Protein AF-A0A1C5PHB4-F1 (afdb_monomer_lite)

Sequence (62 aa):
MSYKNNEGYPAPTEGEAIRRASRMPTHVYNDYCLLNNIAGRLGLEVAVIREKKTGKEWPQRR

pLDDT: mean 79.56, std 13.55, range [49.03, 96.62]

Secondary structure (DSSP, 8-state):
---B-TTSSB-HHHHHHHHHHHSPPHHHHHHHHHHHHHHHHTT----EEE-TTT--EEE---

Structure (mmCIF, N/CA/C/O backbone):
data_AF-A0A1C5PHB4-F1
#
_entry.id   AF-A0A1C5PHB4-F1
#
loop_
_atom_site.group_PDB
_atom_site.id
_atom_site.type_symbol
_atom_site.label_atom_id
_atom_site.label_alt_id
_atom_site.label_comp_id
_atom_site.label_asym_id
_atom_site.label_entity_id
_atom_site.label_seq_id
_atom_site.pdbx_PDB_ins_code
_atom_site.Cartn_x
_atom_site.Cartn_y
_atom_site.Cartn_z
_atom_site.occupancy
_atom_site.B_iso_or_equiv
_atom_site.auth_seq_id
_atom_site.auth_comp_id
_atom_site.auth_asym_id
_atom_site.auth_atom_id
_atom_site.pdbx_PDB_model_num
ATOM 1 N N . MET A 1 1 ? 6.101 -15.633 -17.594 1.00 50.25 1 MET A N 1
ATOM 2 C CA . MET A 1 1 ? 6.929 -14.796 -18.489 1.00 50.25 1 MET A CA 1
ATOM 3 C C . MET A 1 1 ? 8.386 -14.986 -18.106 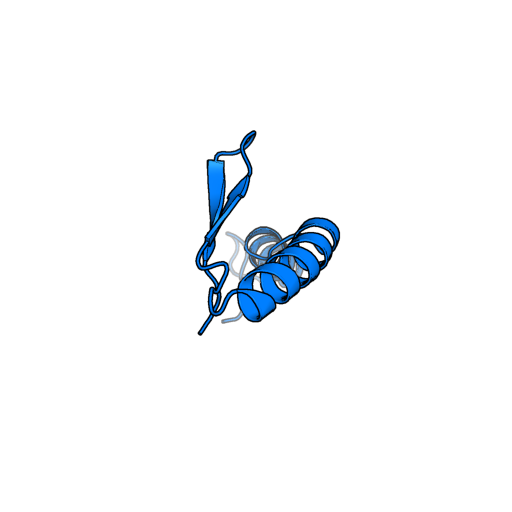1.00 50.25 1 MET A C 1
ATOM 5 O O . MET A 1 1 ? 8.735 -14.679 -16.974 1.00 50.25 1 MET A O 1
ATOM 9 N N . SER A 1 2 ? 9.192 -15.566 -18.998 1.00 56.25 2 SER A N 1
ATOM 10 C CA . SER A 1 2 ? 10.647 -15.641 -18.823 1.00 56.25 2 SER A CA 1
ATOM 11 C C . SER A 1 2 ? 11.226 -14.306 -19.287 1.00 56.25 2 SER A C 1
ATOM 13 O O . SER A 1 2 ? 11.051 -13.955 -20.453 1.00 56.25 2 SER A O 1
ATOM 15 N N . TYR A 1 3 ? 11.804 -13.525 -18.370 1.00 62.59 3 TYR A N 1
ATOM 16 C CA . TYR A 1 3 ? 12.490 -12.284 -18.733 1.00 62.59 3 TYR A CA 1
ATOM 17 C C . TYR A 1 3 ? 13.731 -12.635 -19.547 1.00 62.59 3 TYR A C 1
ATOM 19 O O . TYR A 1 3 ? 14.476 -13.539 -19.167 1.00 62.59 3 TYR A O 1
ATOM 27 N N . LYS A 1 4 ? 13.924 -11.949 -20.671 1.00 67.88 4 LYS A N 1
ATOM 28 C CA . LYS A 1 4 ? 15.096 -12.091 -21.532 1.00 67.88 4 LYS A CA 1
ATOM 29 C C . LYS A 1 4 ? 15.810 -10.748 -21.629 1.00 67.88 4 LYS A C 1
ATOM 31 O O . LYS A 1 4 ? 15.129 -9.726 -21.667 1.00 67.88 4 LYS A O 1
ATOM 36 N N . ASN A 1 5 ? 17.139 -10.764 -21.656 1.00 67.25 5 ASN A N 1
ATOM 37 C CA . ASN A 1 5 ? 17.929 -9.564 -21.929 1.00 67.25 5 ASN A CA 1
ATOM 38 C C . ASN A 1 5 ? 17.763 -9.143 -23.406 1.00 67.25 5 ASN A C 1
ATOM 40 O O . ASN A 1 5 ? 17.162 -9.864 -24.208 1.00 67.25 5 ASN A O 1
ATOM 44 N N . ASN A 1 6 ? 18.330 -7.993 -23.788 1.00 68.06 6 ASN A N 1
ATOM 45 C CA . ASN A 1 6 ? 18.281 -7.472 -25.166 1.00 68.06 6 ASN A CA 1
ATOM 46 C C . ASN A 1 6 ? 18.919 -8.404 -26.220 1.00 68.06 6 ASN A C 1
ATOM 48 O O . ASN A 1 6 ? 18.718 -8.208 -27.414 1.00 68.06 6 ASN A O 1
ATOM 52 N N . GLU A 1 7 ? 19.658 -9.425 -25.787 1.00 73.31 7 GLU A N 1
ATOM 53 C CA . GLU A 1 7 ? 20.308 -10.437 -26.628 1.00 73.31 7 GLU A CA 1
ATOM 54 C C . GLU A 1 7 ? 19.460 -11.718 -26.770 1.00 73.31 7 GLU A C 1
ATOM 56 O O . GLU A 1 7 ? 19.830 -12.640 -27.493 1.00 73.31 7 GLU A O 1
ATOM 61 N N . GLY A 1 8 ? 18.307 -11.795 -26.093 1.00 71.75 8 GLY A N 1
ATOM 62 C CA . GLY A 1 8 ? 17.369 -12.918 -26.178 1.00 71.75 8 GLY A CA 1
ATOM 63 C C . GLY A 1 8 ? 17.650 -14.087 -25.225 1.00 71.75 8 GLY A C 1
ATOM 64 O O . GLY A 1 8 ? 16.897 -15.074 -25.244 1.00 71.75 8 GLY A O 1
ATOM 65 N N . TYR A 1 9 ? 18.663 -13.977 -24.361 1.00 72.56 9 TYR A N 1
ATOM 66 C CA . TYR A 1 9 ? 18.974 -14.965 -23.330 1.00 72.56 9 TYR A CA 1
ATOM 67 C C . TYR A 1 9 ? 18.084 -14.786 -22.101 1.00 72.56 9 TYR A C 1
ATOM 69 O O . TYR A 1 9 ? 17.756 -13.654 -21.748 1.00 72.56 9 TYR A O 1
ATOM 77 N N . PRO A 1 10 ? 17.695 -15.877 -21.415 1.00 68.69 10 PRO A N 1
ATOM 78 C CA . PRO A 1 10 ? 16.996 -15.784 -20.141 1.00 68.69 10 PRO A CA 1
ATOM 79 C C . PRO A 1 10 ? 17.799 -14.923 -19.159 1.00 68.69 10 PRO A C 1
ATOM 81 O O . PRO A 1 10 ? 18.917 -15.271 -18.791 1.00 68.69 10 PRO A O 1
ATOM 84 N N . ALA A 1 11 ? 17.203 -13.819 -18.718 1.00 64.06 11 ALA A N 1
ATOM 85 C CA . ALA A 1 11 ? 17.752 -12.885 -17.744 1.00 64.06 11 ALA A CA 1
ATOM 86 C C . ALA A 1 11 ? 16.900 -12.923 -16.463 1.00 64.06 11 ALA A C 1
ATOM 88 O O . ALA A 1 11 ? 16.162 -11.980 -16.153 1.00 64.06 11 ALA A O 1
ATOM 89 N N . PRO A 1 12 ? 16.948 -14.037 -15.706 1.00 68.19 12 PRO A N 1
ATOM 90 C CA . PRO A 1 12 ? 16.142 -14.209 -14.500 1.00 68.19 12 PRO A CA 1
ATOM 91 C C . PRO A 1 12 ? 16.446 -13.139 -13.443 1.00 68.19 12 PRO A C 1
ATOM 93 O O . PRO A 1 12 ? 15.538 -12.719 -12.731 1.00 68.19 12 PRO A O 1
ATOM 96 N N . THR A 1 13 ? 17.683 -12.640 -13.392 1.00 67.38 13 THR A N 1
ATOM 97 C CA . THR A 1 13 ? 18.124 -11.586 -12.467 1.00 67.38 13 THR A CA 1
ATOM 98 C C . THR A 1 13 ? 17.449 -10.242 -12.745 1.00 67.38 13 THR A C 1
ATOM 100 O O . THR A 1 13 ? 16.994 -9.573 -11.819 1.00 67.38 13 THR A O 1
ATOM 103 N N . GLU A 1 14 ? 17.324 -9.859 -14.016 1.00 59.78 14 GLU A N 1
ATOM 104 C CA . GLU A 1 14 ? 16.661 -8.611 -14.416 1.00 59.78 14 GLU A CA 1
ATOM 105 C C . GLU A 1 14 ? 15.151 -8.694 -14.168 1.00 59.78 14 GLU A C 1
ATOM 107 O O . GLU A 1 14 ? 14.545 -7.769 -13.622 1.00 59.78 14 GLU A O 1
ATOM 112 N N . GLY A 1 15 ? 14.547 -9.847 -14.469 1.00 60.59 15 GLY A N 1
ATOM 113 C CA . GLY A 1 15 ? 13.140 -10.103 -14.167 1.00 60.59 15 GLY A CA 1
ATOM 114 C C . GLY A 1 15 ? 12.824 -10.083 -12.671 1.00 60.59 15 GLY A C 1
ATOM 115 O O . GLY A 1 15 ? 11.814 -9.514 -12.254 1.00 60.59 15 GLY A O 1
ATOM 116 N N . GLU A 1 16 ? 13.690 -10.666 -11.842 1.00 65.50 16 GLU A N 1
ATOM 117 C CA . GLU A 1 16 ? 13.621 -10.577 -10.379 1.00 65.50 16 GLU A CA 1
ATOM 118 C C . GLU A 1 16 ? 13.721 -9.125 -9.899 1.00 65.50 16 GLU A C 1
ATOM 120 O O . GLU A 1 16 ? 12.910 -8.699 -9.074 1.00 65.50 16 GLU A O 1
ATOM 125 N N . ALA A 1 17 ? 14.669 -8.349 -10.431 1.00 60.47 17 ALA A N 1
ATOM 126 C CA . ALA A 1 17 ? 14.880 -6.958 -10.043 1.00 60.47 17 ALA A CA 1
ATOM 127 C C . ALA A 1 17 ? 13.659 -6.083 -10.356 1.00 60.47 17 ALA A C 1
ATOM 129 O O . ALA A 1 17 ? 13.202 -5.344 -9.486 1.00 60.47 17 ALA A O 1
ATOM 130 N N . ILE A 1 18 ? 13.066 -6.228 -11.544 1.00 60.78 18 ILE A N 1
ATOM 131 C CA . ILE A 1 18 ? 11.848 -5.500 -11.930 1.00 60.78 18 ILE A CA 1
ATOM 132 C C . ILE A 1 18 ? 10.673 -5.908 -11.030 1.00 60.78 18 ILE A C 1
ATOM 134 O O . ILE A 1 18 ? 9.962 -5.053 -10.498 1.00 60.78 18 ILE A O 1
ATOM 138 N N . ARG A 1 19 ? 10.500 -7.212 -10.768 1.00 63.28 19 ARG A N 1
ATOM 139 C CA . ARG A 1 19 ? 9.438 -7.710 -9.874 1.00 63.28 19 ARG A CA 1
ATOM 140 C C . ARG A 1 19 ? 9.603 -7.215 -8.438 1.00 63.28 19 ARG A C 1
ATOM 142 O O . ARG A 1 19 ? 8.600 -6.915 -7.791 1.00 63.28 19 ARG A O 1
ATOM 149 N N . ARG A 1 20 ? 10.836 -7.130 -7.933 1.00 61.97 20 ARG A N 1
ATOM 150 C CA . ARG A 1 20 ? 11.148 -6.569 -6.608 1.00 61.97 20 ARG A CA 1
ATOM 151 C C . ARG A 1 20 ? 10.940 -5.059 -6.582 1.00 61.97 20 ARG A C 1
ATOM 153 O O . ARG A 1 20 ? 10.359 -4.562 -5.626 1.00 61.97 20 ARG A O 1
ATOM 160 N N . ALA A 1 21 ? 11.326 -4.350 -7.641 1.00 64.56 21 ALA A N 1
ATOM 161 C CA . ALA A 1 21 ? 11.124 -2.914 -7.760 1.00 64.56 21 ALA A CA 1
ATOM 162 C C . ALA A 1 21 ? 9.636 -2.545 -7.766 1.00 64.56 21 ALA A C 1
ATOM 164 O O . ALA A 1 21 ? 9.270 -1.543 -7.168 1.00 64.56 21 ALA A O 1
ATOM 165 N N . SER A 1 22 ? 8.750 -3.339 -8.370 1.00 69.00 22 SER A N 1
ATOM 166 C CA . SER A 1 22 ? 7.303 -3.071 -8.318 1.00 69.00 22 SER A CA 1
ATOM 167 C C . SER A 1 22 ? 6.651 -3.405 -6.969 1.00 69.00 22 SER A C 1
ATOM 169 O O . SER A 1 22 ? 5.536 -2.956 -6.710 1.00 69.00 22 SER A O 1
ATOM 171 N N . ARG A 1 23 ? 7.301 -4.193 -6.103 1.00 79.25 23 ARG A N 1
ATOM 172 C CA . ARG A 1 23 ? 6.763 -4.537 -4.779 1.00 79.25 23 ARG A CA 1
ATOM 173 C C . ARG A 1 23 ? 6.973 -3.397 -3.786 1.00 79.25 23 ARG A C 1
ATOM 175 O O . ARG A 1 23 ? 7.903 -2.601 -3.902 1.00 79.25 23 ARG A O 1
ATOM 182 N N . MET A 1 24 ? 6.083 -3.331 -2.801 1.00 85.12 24 MET A N 1
ATOM 183 C CA . MET A 1 24 ? 6.279 -2.475 -1.639 1.00 85.12 24 MET A CA 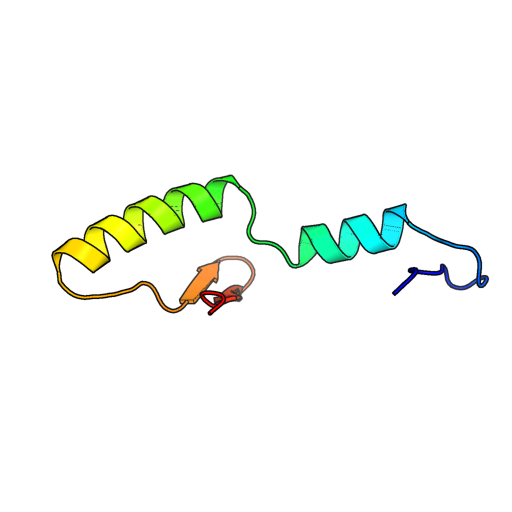1
ATOM 184 C C . MET A 1 24 ? 7.489 -2.998 -0.845 1.00 85.12 24 MET A C 1
ATOM 186 O O . MET A 1 24 ? 7.556 -4.206 -0.593 1.00 85.12 24 MET A O 1
ATOM 190 N N . PRO A 1 25 ? 8.458 -2.141 -0.474 1.00 86.50 25 PRO A N 1
ATOM 191 C CA . PRO A 1 25 ? 9.549 -2.541 0.407 1.00 86.50 25 PRO A CA 1
ATOM 192 C C . PRO A 1 25 ? 9.016 -3.065 1.745 1.00 86.50 25 PRO A C 1
ATOM 194 O O . PRO A 1 25 ? 8.028 -2.549 2.262 1.00 86.50 25 PRO A O 1
ATOM 197 N N . THR A 1 26 ? 9.691 -4.051 2.340 1.00 88.31 26 THR A N 1
ATOM 198 C CA . THR A 1 26 ? 9.213 -4.740 3.553 1.00 88.31 26 THR A CA 1
ATOM 199 C C . THR A 1 26 ? 8.914 -3.795 4.717 1.00 88.31 26 THR A C 1
ATOM 201 O O . THR A 1 26 ? 7.907 -3.967 5.392 1.00 88.31 26 THR A O 1
ATOM 204 N N . HIS A 1 27 ? 9.751 -2.777 4.944 1.00 86.81 27 HIS A N 1
ATOM 205 C CA . HIS A 1 27 ? 9.521 -1.813 6.025 1.00 86.81 27 HIS A CA 1
ATOM 206 C C . HIS A 1 27 ? 8.232 -1.005 5.802 1.00 86.81 27 HIS A C 1
ATOM 208 O O . HIS A 1 27 ? 7.414 -0.912 6.707 1.00 86.81 27 HIS A O 1
ATOM 214 N N . VAL A 1 28 ? 7.987 -0.541 4.570 1.00 87.38 28 VAL A N 1
ATOM 215 C CA . VAL A 1 28 ? 6.744 0.159 4.202 1.00 87.38 28 VAL A CA 1
ATOM 216 C C . VAL A 1 28 ? 5.530 -0.764 4.346 1.00 87.38 28 VAL A C 1
ATOM 218 O O . VAL A 1 28 ? 4.477 -0.327 4.797 1.00 87.38 28 VAL A O 1
ATOM 221 N N . TYR A 1 29 ? 5.671 -2.050 4.009 1.00 88.81 29 TYR A N 1
ATOM 222 C CA . TYR A 1 29 ? 4.600 -3.038 4.174 1.00 88.81 29 TYR A CA 1
ATOM 223 C C . TYR A 1 29 ? 4.260 -3.316 5.644 1.00 88.81 29 TYR A C 1
ATOM 225 O O . TYR A 1 29 ? 3.092 -3.495 5.990 1.00 88.81 29 TYR A O 1
ATOM 233 N N . ASN A 1 30 ? 5.258 -3.327 6.525 1.00 90.62 30 ASN A N 1
ATOM 234 C CA . ASN A 1 30 ? 5.023 -3.489 7.958 1.00 90.62 30 ASN A CA 1
ATOM 235 C C . ASN A 1 30 ? 4.263 -2.282 8.529 1.00 90.62 30 ASN A C 1
ATOM 237 O O . ASN A 1 30 ? 3.272 -2.463 9.239 1.00 90.62 30 ASN A O 1
ATOM 241 N N . ASP A 1 31 ? 4.667 -1.067 8.149 1.00 91.19 31 ASP A N 1
ATOM 242 C CA . ASP A 1 31 ? 3.979 0.167 8.543 1.00 91.19 31 ASP A CA 1
ATOM 243 C C . ASP A 1 31 ? 2.552 0.222 7.976 1.00 91.19 31 ASP A C 1
ATOM 245 O O . ASP A 1 31 ? 1.608 0.571 8.688 1.00 91.19 31 ASP A O 1
ATOM 249 N N . TYR A 1 32 ? 2.364 -0.204 6.721 1.00 91.00 32 TYR A N 1
ATOM 250 C CA . TYR A 1 32 ? 1.046 -0.387 6.109 1.00 91.00 32 TYR A CA 1
ATOM 251 C C . TYR A 1 32 ? 0.146 -1.294 6.946 1.00 91.00 32 TYR A C 1
ATOM 253 O O . TYR A 1 32 ? -0.986 -0.916 7.235 1.00 91.00 32 TYR A O 1
ATOM 261 N N . CYS A 1 33 ? 0.629 -2.472 7.356 1.00 91.75 33 CYS A N 1
ATOM 262 C CA . CYS A 1 33 ? -0.163 -3.414 8.149 1.00 91.75 33 CYS A CA 1
ATOM 263 C C . CYS A 1 33 ? -0.629 -2.782 9.466 1.00 91.75 33 CYS A C 1
ATOM 265 O O . CYS A 1 33 ? -1.781 -2.953 9.865 1.00 91.75 33 CYS A O 1
ATOM 267 N N . LEU A 1 34 ? 0.249 -2.025 10.132 1.00 94.25 34 LEU A N 1
ATOM 268 C CA . LEU A 1 34 ? -0.094 -1.321 11.364 1.00 94.25 34 LEU A CA 1
ATOM 269 C C . LEU A 1 34 ? -1.171 -0.256 11.123 1.00 94.25 34 LEU A C 1
ATOM 271 O O . LEU A 1 34 ? -2.175 -0.224 11.836 1.00 94.25 34 LEU A O 1
ATOM 275 N N . LEU A 1 35 ? -0.989 0.582 10.100 1.00 92.50 35 LEU A N 1
ATOM 276 C CA . LEU A 1 35 ? -1.953 1.617 9.725 1.00 92.50 35 LEU A CA 1
ATOM 277 C C . LEU A 1 35 ? -3.305 1.015 9.339 1.00 92.50 35 LEU A C 1
ATOM 279 O O . LEU A 1 35 ? -4.341 1.500 9.788 1.00 92.50 35 LEU A O 1
ATOM 283 N N . ASN A 1 36 ? -3.300 -0.069 8.565 1.00 93.88 36 ASN A N 1
ATOM 284 C CA . ASN A 1 36 ? -4.516 -0.746 8.138 1.00 93.88 36 ASN A CA 1
ATOM 285 C C . ASN A 1 36 ? -5.260 -1.393 9.315 1.00 93.88 36 ASN A C 1
ATOM 287 O O . ASN A 1 36 ? -6.484 -1.361 9.354 1.00 93.88 36 ASN A O 1
ATOM 291 N N . ASN A 1 37 ? -4.549 -1.902 10.325 1.00 95.81 37 ASN A N 1
ATOM 292 C CA . ASN A 1 37 ? -5.174 -2.388 11.559 1.00 95.81 37 ASN A CA 1
ATOM 293 C C . ASN A 1 37 ? -5.846 -1.260 12.359 1.00 95.81 37 ASN A C 1
ATOM 295 O O . ASN A 1 37 ? -6.932 -1.452 12.908 1.00 95.81 37 ASN A O 1
ATOM 299 N N . ILE A 1 38 ? -5.218 -0.081 12.436 1.00 96.00 38 ILE A N 1
ATOM 300 C CA . ILE A 1 38 ? -5.810 1.096 13.091 1.00 96.00 38 ILE A CA 1
ATOM 301 C C . ILE A 1 38 ? -7.038 1.573 12.310 1.00 96.00 38 ILE A C 1
ATOM 303 O O . ILE A 1 38 ? -8.078 1.822 12.915 1.00 96.00 38 ILE A O 1
ATOM 307 N N . ALA A 1 39 ? -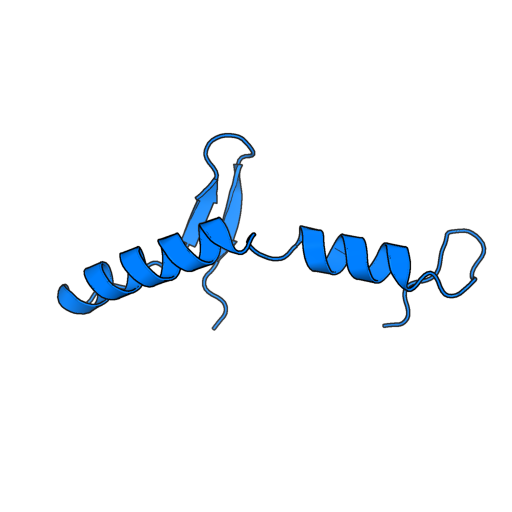6.941 1.643 10.981 1.00 94.81 39 ALA A N 1
ATOM 308 C CA . ALA A 1 39 ? -8.062 1.975 10.109 1.00 94.81 39 ALA A CA 1
ATOM 309 C C . ALA A 1 39 ? -9.221 0.982 10.295 1.00 94.81 39 ALA A C 1
ATOM 311 O O . ALA A 1 39 ? -10.358 1.402 10.498 1.00 94.81 39 ALA A O 1
ATOM 312 N N . GLY A 1 40 ? -8.924 -0.319 10.357 1.00 95.00 40 GLY A N 1
ATOM 313 C CA . GLY A 1 40 ? -9.921 -1.371 10.554 1.00 95.00 40 GLY A CA 1
ATOM 314 C C . GLY A 1 40 ? -10.700 -1.227 11.861 1.00 95.00 40 GLY A C 1
ATOM 315 O O . GLY A 1 40 ? -11.909 -1.448 11.883 1.00 95.00 40 GLY A O 1
ATOM 316 N N . ARG A 1 41 ? -10.058 -0.758 12.941 1.00 96.56 41 ARG A N 1
ATOM 317 C CA . ARG A 1 41 ? -10.751 -0.435 14.207 1.00 96.56 41 ARG A CA 1
ATOM 318 C C . ARG A 1 41 ? -11.775 0.692 14.065 1.00 96.56 41 ARG A C 1
ATOM 320 O O . ARG A 1 41 ? -12.699 0.766 14.867 1.00 96.56 41 ARG A O 1
ATOM 327 N N . LEU A 1 42 ? -11.610 1.553 13.066 1.00 96.62 42 LEU A N 1
ATOM 328 C CA . LEU A 1 42 ? -12.513 2.656 12.739 1.00 96.62 42 LEU A CA 1
ATOM 329 C C . LEU A 1 42 ? -13.502 2.295 11.616 1.00 96.62 42 LEU A C 1
ATOM 331 O O . LEU A 1 42 ? -14.244 3.165 11.168 1.00 96.62 42 LEU A O 1
ATOM 335 N N . GLY A 1 43 ? -13.515 1.042 11.141 1.00 94.88 43 GLY A N 1
ATOM 336 C CA . GLY A 1 43 ? -14.321 0.626 9.989 1.00 94.88 43 GLY A CA 1
ATOM 337 C C . GLY A 1 43 ? -13.798 1.154 8.648 1.00 94.88 43 GLY A C 1
ATOM 338 O O . GLY A 1 43 ? -14.564 1.283 7.697 1.00 94.88 43 GLY A O 1
ATOM 339 N N . LEU A 1 44 ? -12.507 1.486 8.576 1.00 94.12 44 LEU A N 1
ATOM 340 C CA . LEU A 1 44 ? -11.828 2.017 7.395 1.00 94.12 44 LEU A CA 1
ATOM 341 C C . LEU A 1 44 ? -10.767 1.031 6.888 1.00 94.12 44 LEU A C 1
ATOM 343 O O . LEU A 1 44 ? -10.294 0.169 7.626 1.00 94.12 44 LEU A O 1
ATOM 347 N N . GLU A 1 45 ? -10.335 1.203 5.643 1.00 92.44 45 GLU A N 1
ATOM 348 C CA . GLU A 1 45 ? -9.185 0.496 5.072 1.00 92.44 45 GLU A CA 1
ATOM 349 C C . GLU A 1 45 ? -8.219 1.476 4.403 1.00 92.44 45 GLU A C 1
ATOM 351 O O . GLU A 1 45 ? -8.614 2.529 3.891 1.00 92.44 45 GLU A O 1
ATOM 356 N N . VAL A 1 46 ? -6.929 1.143 4.415 1.00 90.44 46 VAL A N 1
ATOM 357 C CA . VAL A 1 46 ? -5.897 1.933 3.738 1.00 90.44 46 VAL A CA 1
ATOM 358 C C . VAL A 1 46 ? -5.850 1.522 2.267 1.00 90.44 46 VAL A C 1
ATOM 360 O O . VAL A 1 46 ? -5.121 0.614 1.887 1.00 90.44 46 VAL A O 1
ATOM 363 N N . ALA A 1 47 ? -6.598 2.234 1.425 1.00 89.25 47 ALA A N 1
ATOM 364 C CA . ALA A 1 47 ? -6.730 1.892 0.007 1.00 89.25 47 ALA A CA 1
ATOM 365 C C . ALA A 1 47 ? -5.433 2.074 -0.813 1.00 89.25 47 ALA A C 1
ATOM 367 O O . ALA A 1 47 ? -5.155 1.299 -1.733 1.00 89.25 47 ALA A O 1
ATOM 368 N N . VAL A 1 48 ? -4.638 3.110 -0.514 1.00 88.69 48 VAL A N 1
ATOM 369 C CA . VAL A 1 48 ? -3.409 3.449 -1.253 1.00 88.69 48 VAL A CA 1
ATOM 370 C C . VAL A 1 48 ? -2.359 4.012 -0.301 1.00 88.69 48 VAL A C 1
ATOM 372 O O . VAL A 1 48 ? -2.650 4.900 0.499 1.00 88.69 48 VAL A O 1
ATOM 375 N N . ILE A 1 49 ? -1.113 3.551 -0.441 1.00 88.75 49 ILE A N 1
ATOM 376 C CA . ILE A 1 49 ? 0.056 4.217 0.145 1.00 88.75 49 ILE A CA 1
ATOM 377 C C . ILE A 1 49 ? 0.843 4.912 -0.949 1.00 88.75 49 ILE A C 1
ATOM 379 O O . ILE A 1 49 ? 1.224 4.288 -1.938 1.00 88.75 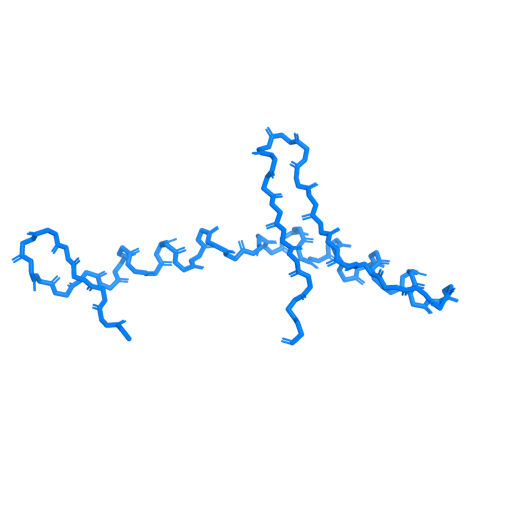49 ILE A O 1
ATOM 383 N N . ARG A 1 50 ? 1.157 6.188 -0.716 1.00 89.56 50 ARG A N 1
ATOM 384 C CA . ARG A 1 50 ? 2.024 6.991 -1.571 1.00 89.56 50 ARG A CA 1
ATOM 385 C C . ARG A 1 50 ? 3.289 7.402 -0.833 1.00 89.56 50 ARG A C 1
ATOM 387 O O . ARG A 1 50 ? 3.231 8.062 0.205 1.00 89.56 50 ARG A O 1
ATOM 394 N N . GLU A 1 51 ? 4.442 7.075 -1.400 1.00 86.62 51 GLU A N 1
ATOM 395 C CA . GLU A 1 51 ? 5.724 7.579 -0.926 1.00 86.62 51 GLU A CA 1
ATOM 396 C C . GLU A 1 51 ? 5.888 9.053 -1.322 1.00 86.62 51 GLU A C 1
ATOM 398 O O . GLU A 1 51 ? 5.913 9.399 -2.503 1.00 86.62 51 GLU A O 1
ATOM 403 N N . LYS A 1 52 ? 6.048 9.942 -0.335 1.00 85.75 52 LYS A N 1
ATOM 404 C CA . LYS A 1 52 ? 6.157 11.393 -0.577 1.00 85.75 52 LYS A CA 1
ATOM 405 C C . LYS A 1 52 ? 7.367 11.790 -1.429 1.00 85.75 52 LYS A C 1
ATOM 407 O O . LYS A 1 52 ? 7.271 12.740 -2.194 1.00 85.75 52 LYS A O 1
ATOM 412 N N . LYS A 1 53 ? 8.502 11.096 -1.278 1.00 85.62 53 LYS A N 1
ATOM 413 C CA . LYS A 1 53 ? 9.769 11.458 -1.939 1.00 85.62 53 LYS A CA 1
ATOM 414 C C . LYS A 1 53 ? 9.784 11.104 -3.424 1.00 85.62 53 LYS A C 1
ATOM 416 O O . LYS A 1 53 ? 10.239 11.897 -4.235 1.00 85.62 53 LYS A O 1
ATOM 421 N N . THR A 1 54 ? 9.314 9.908 -3.761 1.00 85.25 54 THR A N 1
ATOM 422 C CA . THR A 1 54 ? 9.379 9.363 -5.126 1.00 85.25 54 THR A CA 1
ATOM 423 C C . THR A 1 54 ? 8.053 9.507 -5.871 1.00 85.25 54 THR A C 1
ATOM 425 O O . THR A 1 54 ? 8.008 9.331 -7.083 1.00 85.25 54 THR A O 1
ATO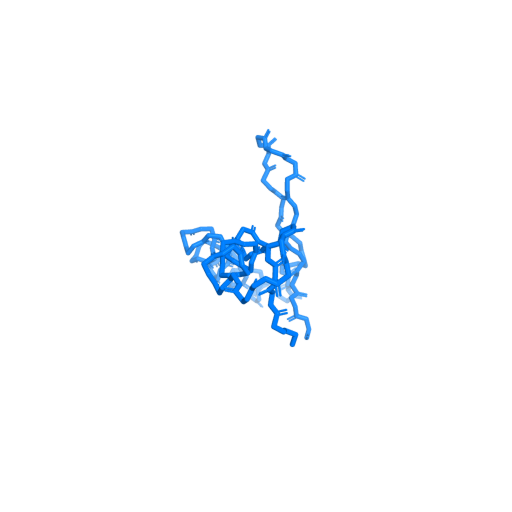M 428 N N . GLY A 1 55 ? 6.960 9.793 -5.154 1.00 86.00 55 GLY A N 1
ATOM 429 C CA . GLY A 1 55 ? 5.604 9.783 -5.696 1.00 86.00 55 GLY A CA 1
ATOM 430 C C . GLY A 1 55 ? 5.074 8.380 -5.983 1.00 86.00 55 GLY A C 1
ATOM 431 O O . GLY A 1 55 ? 3.991 8.259 -6.544 1.00 86.00 55 GLY A O 1
ATOM 432 N N . LYS A 1 56 ? 5.814 7.331 -5.617 1.00 86.19 56 LYS A N 1
ATOM 433 C CA . LYS A 1 56 ? 5.445 5.951 -5.903 1.00 86.19 56 LYS A CA 1
ATOM 434 C C . LYS A 1 56 ? 4.230 5.533 -5.092 1.00 86.19 56 LYS A C 1
ATOM 436 O O . LYS A 1 56 ? 4.174 5.763 -3.885 1.00 86.19 56 LYS A O 1
ATOM 441 N N . GLU A 1 57 ? 3.287 4.893 -5.765 1.00 89.12 57 GLU A N 1
ATOM 442 C CA . GLU A 1 57 ? 2.035 4.450 -5.170 1.00 89.12 57 GLU A CA 1
ATOM 443 C C . GLU A 1 57 ? 1.955 2.928 -5.158 1.00 89.12 57 GLU A C 1
ATOM 445 O O . GLU A 1 57 ? 2.316 2.249 -6.123 1.00 89.12 57 GLU A O 1
ATOM 450 N N . TRP A 1 58 ? 1.463 2.397 -4.046 1.00 88.50 58 TRP A N 1
ATOM 451 C CA . TRP A 1 58 ? 1.119 0.996 -3.899 1.00 88.50 58 TRP A CA 1
ATOM 452 C C . TRP A 1 58 ? -0.363 0.904 -3.532 1.00 88.50 58 TRP A C 1
ATOM 454 O O . TRP A 1 58 ? -0.723 1.179 -2.382 1.00 88.50 58 TRP A O 1
ATOM 464 N N . PRO A 1 59 ? -1.230 0.547 -4.494 1.00 83.19 59 PRO A N 1
ATOM 465 C CA . PRO A 1 59 ? -2.622 0.256 -4.195 1.00 83.19 59 PRO A CA 1
ATOM 466 C C . PRO A 1 59 ? -2.722 -1.063 -3.423 1.00 83.19 59 PRO A C 1
ATOM 468 O O . PRO A 1 59 ? -1.951 -2.000 -3.667 1.00 83.19 59 PRO A O 1
ATOM 471 N N . GLN A 1 60 ? -3.690 -1.146 -2.513 1.00 71.88 60 GLN A N 1
ATOM 472 C CA . GLN A 1 60 ? -4.061 -2.397 -1.860 1.00 71.88 60 GLN A CA 1
ATOM 473 C C . GLN A 1 60 ? -4.457 -3.408 -2.946 1.00 71.88 60 GLN A C 1
ATOM 475 O O . GLN A 1 60 ? -5.427 -3.213 -3.681 1.00 71.88 60 GLN A O 1
ATOM 480 N N . ARG A 1 61 ? -3.662 -4.475 -3.107 1.00 61.09 61 ARG A N 1
ATOM 481 C CA . ARG A 1 61 ? -4.003 -5.568 -4.025 1.00 61.09 61 ARG A CA 1
ATOM 482 C C . ARG A 1 61 ? -5.231 -6.278 -3.461 1.00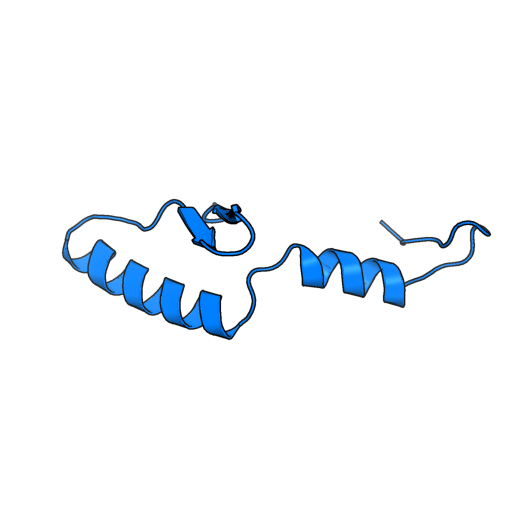 61.09 61 ARG A C 1
ATOM 484 O O . ARG A 1 61 ? -5.120 -6.915 -2.417 1.00 61.09 61 ARG A O 1
ATOM 491 N N . ARG A 1 62 ? -6.371 -6.115 -4.133 1.00 49.03 62 ARG A N 1
ATOM 492 C CA . ARG A 1 62 ? -7.516 -7.020 -4.001 1.00 49.03 62 ARG A CA 1
ATOM 493 C C . ARG A 1 62 ? -7.165 -8.396 -4.553 1.00 49.03 62 ARG A C 1
ATOM 495 O O . ARG A 1 62 ? -6.380 -8.446 -5.530 1.00 49.03 62 ARG A O 1
#

Radius of gyration: 16.07 Å; chains: 1; bounding box: 35×27×41 Å

Foldseek 3Di:
DQDADPVRHRDVVVVVVVVVVLDDPPVVVVVQVVVQVVQVVVVHGDQWDADPPPRDIDGDDD